Protein AF-A0A5N5ENR1-F1 (afdb_monomer)

Secondary structure (DSSP, 8-state):
-----PPPPPPPPTTPPPPP-EE--TT--EEEE--TT----EEEE-TT-SS-HHHHHHHHHHHHHHHSTTSS--SHHHHHHHHHHHHHHHT-------------------

Sequence (110 aa):
MTRAAGRPAALPTPGYQAPQRLFLDDGQCLVRFFPERGGPPVDYYFAAFPIARELVVWLATAFAGATGPAGRRRTTSSALSAYGLLRRFAHRPRGTSVQQLSVRTIMVRV

Solvent-accessible surface area (backbone atoms only — not comparable to full-atom values): 7160 Å² total; per-residue (Å²): 136,84,78,78,79,75,79,78,80,82,74,79,62,91,86,70,71,82,78,85,34,75,47,73,55,97,86,46,30,36,29,49,42,69,38,75,90,58,74,77,70,46,79,46,72,42,57,80,47,79,57,60,66,70,57,39,53,51,52,44,51,53,48,40,51,36,44,35,95,91,29,85,32,50,45,64,70,52,42,51,52,50,52,57,50,52,51,53,54,38,72,52,76,72,94,68,86,78,75,82,79,74,92,72,84,84,82,83,80,129

Radius of gyration: 19.67 Å; Cα contacts (8 Å, |Δi|>4): 97; chains: 1; bounding box: 56×49×52 Å

Mean predicted aligned error: 11.65 Å

Structure (mmCIF, N/CA/C/O backbone):
data_AF-A0A5N5ENR1-F1
#
_entry.id   AF-A0A5N5ENR1-F1
#
loop_
_atom_site.group_PDB
_atom_site.id
_atom_site.type_symbol
_atom_site.label_atom_id
_atom_site.label_alt_id
_atom_site.label_comp_id
_atom_site.label_asym_id
_atom_site.label_entity_id
_atom_site.label_seq_id
_atom_site.pdbx_PDB_ins_code
_atom_site.Cartn_x
_atom_site.Cartn_y
_atom_site.Cartn_z
_atom_site.occupancy
_atom_site.B_iso_or_equiv
_atom_site.auth_seq_id
_atom_site.auth_comp_id
_atom_site.auth_asym_id
_atom_site.auth_atom_id
_atom_site.pdbx_PDB_model_num
ATOM 1 N N . MET A 1 1 ? 41.312 4.132 -19.172 1.00 46.50 1 MET A N 1
ATOM 2 C CA . MET A 1 1 ? 40.042 3.613 -18.616 1.00 46.50 1 MET A CA 1
ATOM 3 C C . MET A 1 1 ? 38.880 4.266 -19.356 1.00 46.50 1 MET A C 1
ATOM 5 O O . MET A 1 1 ? 38.536 5.401 -19.057 1.00 46.50 1 MET A O 1
ATOM 9 N N . THR A 1 2 ? 38.326 3.612 -20.376 1.00 49.25 2 THR A N 1
ATOM 10 C CA . THR A 1 2 ? 37.171 4.115 -21.138 1.00 49.25 2 THR A CA 1
ATOM 11 C C . THR A 1 2 ? 35.883 3.754 -20.401 1.00 49.25 2 THR A C 1
ATOM 13 O O . THR A 1 2 ? 35.563 2.585 -20.201 1.00 49.25 2 THR A O 1
ATOM 16 N N . ARG A 1 3 ? 35.162 4.776 -19.934 1.00 52.62 3 ARG A N 1
ATOM 17 C CA . ARG A 1 3 ? 33.876 4.643 -19.241 1.00 52.62 3 ARG A CA 1
ATOM 18 C C . ARG A 1 3 ? 32.856 4.121 -20.259 1.00 52.62 3 ARG A C 1
ATOM 20 O O . ARG A 1 3 ? 32.605 4.800 -21.250 1.00 52.62 3 ARG A O 1
ATOM 27 N N . ALA A 1 4 ? 32.314 2.919 -20.055 1.00 59.88 4 ALA A N 1
ATOM 28 C CA . ALA A 1 4 ? 31.281 2.372 -20.931 1.00 59.88 4 ALA A CA 1
ATOM 29 C C . ALA A 1 4 ? 30.107 3.362 -21.008 1.00 59.88 4 ALA A C 1
ATOM 31 O O . ALA A 1 4 ? 29.505 3.697 -19.984 1.00 59.88 4 ALA A O 1
ATOM 32 N N . ALA A 1 5 ? 29.822 3.870 -22.208 1.00 64.88 5 ALA A N 1
ATOM 33 C CA . ALA A 1 5 ? 28.676 4.731 -22.451 1.00 64.88 5 ALA A CA 1
ATOM 34 C C . ALA A 1 5 ? 27.408 3.911 -22.180 1.00 64.88 5 ALA A C 1
ATOM 36 O O . ALA A 1 5 ? 27.133 2.929 -22.869 1.00 64.88 5 ALA A O 1
ATOM 37 N N . GLY A 1 6 ? 26.679 4.260 -21.119 1.00 62.38 6 GLY A N 1
ATOM 38 C CA . GLY A 1 6 ? 25.443 3.574 -20.756 1.00 62.38 6 GLY A CA 1
ATOM 39 C C . GLY A 1 6 ? 24.441 3.651 -21.905 1.00 62.38 6 GLY A C 1
ATOM 40 O O . GLY A 1 6 ? 24.191 4.733 -22.436 1.00 62.38 6 GLY A O 1
ATOM 41 N N . ARG A 1 7 ? 23.872 2.505 -22.296 1.00 71.44 7 ARG A N 1
ATOM 42 C CA . ARG A 1 7 ? 22.798 2.448 -23.293 1.00 71.44 7 ARG A CA 1
ATOM 43 C C . ARG A 1 7 ? 21.628 3.313 -22.799 1.00 71.44 7 ARG A C 1
ATOM 45 O O . ARG A 1 7 ? 21.154 3.064 -21.688 1.00 71.44 7 ARG A O 1
ATOM 52 N N . PRO A 1 8 ? 21.150 4.295 -23.584 1.00 65.38 8 PRO A N 1
ATOM 53 C CA . PRO A 1 8 ? 19.989 5.082 -23.196 1.00 65.38 8 PRO A CA 1
ATOM 54 C C . PRO A 1 8 ? 18.787 4.156 -22.989 1.00 65.38 8 PRO A C 1
ATOM 56 O O . PRO A 1 8 ? 18.552 3.231 -23.772 1.00 65.38 8 PRO A O 1
ATOM 59 N N . ALA A 1 9 ? 18.056 4.385 -21.898 1.00 69.50 9 ALA A N 1
ATOM 60 C CA . ALA A 1 9 ? 16.827 3.659 -21.618 1.00 69.50 9 ALA A CA 1
ATOM 61 C C . ALA A 1 9 ? 15.833 3.892 -22.764 1.00 69.50 9 ALA A C 1
ATOM 63 O O . ALA A 1 9 ? 15.661 5.023 -23.219 1.00 69.50 9 ALA A O 1
ATOM 64 N N . ALA A 1 10 ? 15.196 2.820 -23.241 1.00 78.19 10 ALA A N 1
ATOM 65 C CA . ALA A 1 10 ? 14.136 2.942 -24.231 1.00 78.19 10 ALA A CA 1
ATOM 66 C C . ALA A 1 10 ? 12.989 3.768 -23.633 1.00 78.19 10 ALA A C 1
ATOM 68 O O . ALA A 1 10 ? 12.558 3.511 -22.506 1.00 78.19 10 ALA A O 1
ATOM 69 N N . LEU A 1 11 ? 12.522 4.771 -24.377 1.00 77.25 11 LEU A N 1
ATOM 70 C CA . LEU A 1 11 ? 11.355 5.546 -23.976 1.00 77.25 11 LEU A CA 1
ATOM 71 C C . LEU A 1 11 ? 10.100 4.659 -24.050 1.00 77.25 11 LEU A C 1
ATOM 73 O O . LEU A 1 11 ? 10.055 3.738 -24.872 1.00 77.25 11 LEU A O 1
ATOM 77 N N . PRO A 1 12 ? 9.082 4.916 -23.209 1.00 73.50 12 PRO A N 1
ATOM 78 C CA . PRO A 1 12 ? 7.808 4.222 -23.319 1.00 73.50 12 PRO A CA 1
ATOM 79 C C . PRO A 1 12 ? 7.198 4.452 -24.705 1.00 73.50 12 PRO A C 1
ATOM 81 O O . PRO A 1 12 ? 7.308 5.546 -25.262 1.00 73.50 12 PRO A O 1
ATOM 84 N N . THR A 1 13 ? 6.521 3.438 -25.240 1.00 80.62 13 THR A N 1
ATOM 85 C CA . THR A 1 13 ? 5.745 3.562 -26.479 1.00 80.62 13 THR A CA 1
ATOM 86 C C . THR A 1 13 ? 4.758 4.734 -26.371 1.00 80.62 13 THR A C 1
ATOM 88 O O . THR A 1 13 ? 4.144 4.908 -25.310 1.00 80.62 13 THR A O 1
ATOM 91 N N . PRO A 1 14 ? 4.566 5.538 -27.436 1.00 81.44 14 PRO A N 1
ATOM 92 C CA . PRO A 1 14 ? 3.524 6.560 -27.465 1.00 81.44 14 PRO A CA 1
ATOM 93 C C . PRO A 1 14 ? 2.166 5.980 -27.049 1.00 81.44 14 PRO A C 1
ATOM 95 O O . PRO A 1 14 ? 1.786 4.902 -27.498 1.00 81.44 14 PRO A O 1
ATOM 98 N N . GLY A 1 15 ? 1.455 6.675 -26.157 1.00 82.12 15 GLY A N 1
ATOM 99 C CA . GLY A 1 15 ? 0.197 6.192 -25.572 1.00 82.12 15 GLY A CA 1
ATOM 100 C C . GLY A 1 15 ? 0.351 5.369 -24.288 1.00 82.12 15 GLY A C 1
ATOM 101 O O . GLY A 1 15 ? -0.653 4.957 -23.712 1.00 82.12 15 GLY A O 1
ATOM 102 N N . TYR A 1 16 ? 1.575 5.158 -23.791 1.00 78.12 16 TYR A N 1
ATOM 103 C CA . TYR A 1 16 ? 1.782 4.543 -22.480 1.00 78.12 16 TYR A CA 1
ATOM 104 C C . TYR A 1 16 ? 1.143 5.383 -21.364 1.00 78.12 16 TYR A C 1
ATOM 106 O O . TYR A 1 16 ? 1.534 6.526 -21.121 1.00 78.12 16 TYR A O 1
ATOM 114 N N . GLN A 1 17 ? 0.198 4.781 -20.643 1.00 77.31 17 GLN A N 1
ATOM 115 C CA . GLN A 1 17 ? -0.365 5.336 -19.418 1.00 77.31 17 GLN A CA 1
ATOM 116 C C . GLN A 1 17 ? 0.247 4.634 -18.210 1.00 77.31 17 GLN A C 1
ATOM 118 O O . GLN A 1 17 ? 0.260 3.405 -18.119 1.00 77.31 17 GLN A O 1
ATOM 123 N N . ALA A 1 18 ? 0.762 5.420 -17.264 1.00 78.50 18 ALA A N 1
ATOM 124 C CA . ALA A 1 18 ? 1.277 4.870 -16.021 1.00 78.50 18 ALA A CA 1
ATOM 125 C C . ALA A 1 18 ? 0.137 4.164 -15.262 1.00 78.50 18 ALA A C 1
ATOM 127 O O . ALA A 1 18 ? -0.905 4.782 -15.045 1.00 78.50 18 ALA A O 1
ATOM 128 N N . PRO A 1 19 ? 0.329 2.912 -14.804 1.00 84.06 19 PRO A N 1
ATOM 129 C CA . PRO A 1 19 ? -0.711 2.207 -14.072 1.00 84.06 19 PRO A CA 1
ATOM 130 C C . PRO A 1 19 ? -1.117 2.971 -12.813 1.00 84.06 19 PRO A C 1
ATOM 132 O O . PRO A 1 19 ? -0.254 3.441 -12.058 1.00 84.06 19 PRO A O 1
ATOM 135 N N . GLN A 1 20 ? -2.421 3.054 -12.563 1.00 86.88 20 GLN A N 1
ATOM 136 C CA . GLN A 1 20 ? -2.937 3.548 -11.295 1.00 86.88 20 GLN A CA 1
ATOM 137 C C . GLN A 1 20 ? -2.493 2.611 -10.164 1.00 86.88 20 GLN A C 1
ATOM 139 O O . GLN A 1 20 ? -2.615 1.388 -10.258 1.00 86.88 20 GLN A O 1
ATOM 144 N N . ARG A 1 21 ? -1.930 3.197 -9.104 1.00 91.06 21 ARG A N 1
ATOM 145 C CA . ARG A 1 21 ? -1.351 2.462 -7.966 1.00 91.06 21 ARG A CA 1
ATOM 146 C C . ARG A 1 21 ? -2.066 2.722 -6.653 1.00 91.06 21 ARG A C 1
ATOM 148 O O . ARG A 1 21 ? -1.962 1.893 -5.765 1.00 91.06 21 ARG A O 1
ATOM 155 N N . LEU A 1 22 ? -2.752 3.850 -6.513 1.00 93.25 22 LEU A N 1
ATOM 156 C CA . LEU A 1 22 ? -3.416 4.262 -5.282 1.00 93.25 22 LEU A CA 1
ATOM 157 C C . LEU A 1 22 ? -4.910 4.432 -5.563 1.00 93.25 22 LEU A C 1
ATOM 159 O O . LEU A 1 22 ? -5.279 5.122 -6.516 1.00 93.25 22 LEU A O 1
ATOM 163 N N . PHE A 1 23 ? -5.740 3.798 -4.738 1.00 93.56 23 PHE A N 1
ATOM 164 C CA . PHE A 1 23 ? -7.198 3.886 -4.804 1.00 93.56 23 PHE A CA 1
ATOM 165 C C . PHE A 1 23 ? -7.713 4.263 -3.413 1.00 93.56 23 PHE A C 1
ATOM 167 O O . PHE A 1 23 ? -7.368 3.597 -2.429 1.00 93.56 23 PHE A O 1
ATOM 174 N N . LEU A 1 24 ? -8.480 5.353 -3.328 1.00 91.81 24 LEU A N 1
ATOM 175 C CA . LEU A 1 24 ? -8.897 5.997 -2.072 1.00 91.81 24 LEU A CA 1
ATOM 176 C C . LEU A 1 24 ? -10.420 6.180 -1.946 1.00 91.81 24 LEU A C 1
ATOM 178 O O . LEU A 1 24 ? -10.856 6.864 -1.021 1.00 91.81 24 LEU A O 1
ATOM 182 N N . ASP A 1 25 ? -11.207 5.588 -2.845 1.00 87.50 25 ASP A N 1
ATOM 183 C CA . ASP A 1 25 ? -12.661 5.792 -2.938 1.00 87.50 25 ASP A CA 1
ATOM 184 C C 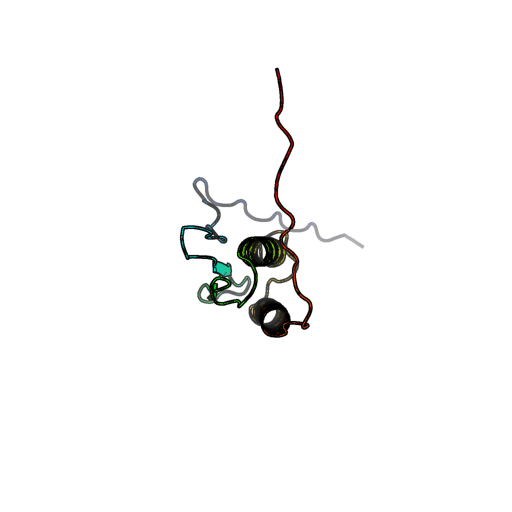. ASP A 1 25 ? -13.433 5.294 -1.699 1.00 87.50 25 ASP A C 1
ATOM 186 O O . ASP A 1 25 ? -12.872 4.612 -0.839 1.00 87.50 25 ASP A O 1
ATOM 190 N N . ASP A 1 26 ? -14.718 5.653 -1.579 1.00 68.62 26 ASP A N 1
ATOM 191 C CA . ASP A 1 26 ? -15.559 5.427 -0.391 1.00 68.62 26 ASP A CA 1
ATOM 192 C C . ASP A 1 26 ? -15.500 3.983 0.142 1.00 68.62 26 ASP A C 1
ATOM 194 O O . ASP A 1 26 ? -16.031 3.036 -0.436 1.00 68.62 26 ASP A O 1
ATOM 198 N N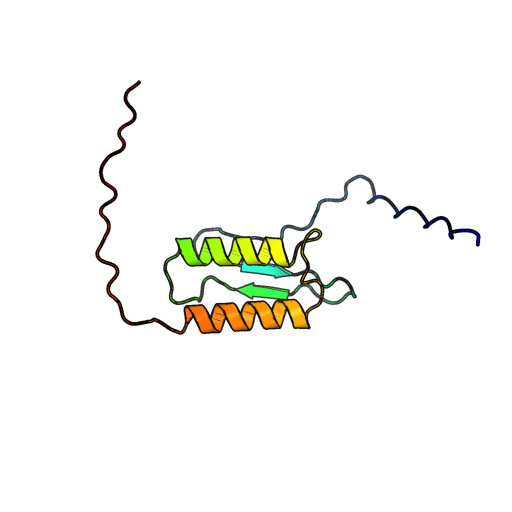 . GLY A 1 27 ? -14.819 3.809 1.280 1.00 73.50 27 GLY A N 1
ATOM 199 C CA . GLY A 1 27 ? -14.603 2.511 1.934 1.00 73.50 27 GLY A CA 1
ATOM 200 C C . GLY A 1 27 ? -13.402 1.713 1.413 1.00 73.50 27 GLY A C 1
ATOM 201 O O . GLY A 1 27 ? -12.944 0.781 2.074 1.00 73.50 27 GLY A O 1
ATOM 202 N N . GLN A 1 28 ? -12.809 2.114 0.291 1.00 84.88 28 GLN A N 1
ATOM 203 C CA . GLN A 1 28 ? -11.596 1.525 -0.261 1.00 84.88 28 GLN A CA 1
ATOM 204 C C . GLN A 1 28 ? -10.361 2.349 0.113 1.00 84.88 28 GLN A C 1
ATOM 206 O O . GLN A 1 28 ? -10.352 3.576 0.166 1.00 84.88 28 GLN A O 1
ATOM 211 N N . CYS A 1 29 ? -9.288 1.653 0.460 1.00 93.31 29 CYS A N 1
ATOM 212 C CA . CYS A 1 29 ? -7.962 2.239 0.584 1.00 93.31 29 CYS A CA 1
ATOM 213 C C . CYS A 1 29 ? -6.971 1.122 0.300 1.00 93.31 29 CYS A C 1
ATOM 215 O O . CYS A 1 29 ? -6.753 0.252 1.150 1.00 93.31 29 CYS A O 1
ATOM 217 N N . LEU A 1 30 ? -6.453 1.089 -0.925 1.00 95.25 30 LEU A N 1
ATOM 218 C CA . LEU A 1 30 ? -5.528 0.052 -1.361 1.00 95.25 30 LEU A CA 1
ATOM 219 C C . LEU A 1 30 ? -4.410 0.631 -2.218 1.00 95.25 30 LEU A C 1
ATOM 221 O O . LEU A 1 30 ? -4.585 1.622 -2.934 1.00 95.25 30 LEU A O 1
ATOM 225 N N . VAL A 1 31 ? -3.259 -0.031 -2.147 1.00 95.12 31 VAL A N 1
ATOM 226 C CA . VAL A 1 31 ? -2.127 0.238 -3.028 1.00 95.12 31 VAL A CA 1
ATOM 227 C C . VAL A 1 31 ? -1.842 -0.990 -3.877 1.00 95.12 31 VAL A C 1
ATOM 229 O O . VAL A 1 31 ? -1.518 -2.049 -3.341 1.00 95.12 31 VAL A O 1
ATOM 232 N N . ARG A 1 32 ? -1.919 -0.830 -5.198 1.00 94.81 32 ARG A N 1
ATOM 233 C CA . ARG A 1 32 ? -1.527 -1.840 -6.179 1.00 94.81 32 ARG A CA 1
ATOM 234 C C . ARG A 1 32 ? -0.042 -1.721 -6.490 1.00 94.81 32 ARG A C 1
ATOM 236 O O . ARG A 1 32 ? 0.424 -0.735 -7.064 1.00 94.81 32 ARG A O 1
ATOM 243 N N . PHE A 1 33 ? 0.701 -2.748 -6.111 1.00 92.88 33 PHE A N 1
ATOM 244 C CA . PHE A 1 33 ? 2.132 -2.871 -6.334 1.00 92.88 33 PHE A CA 1
ATOM 245 C C . PHE A 1 33 ? 2.425 -3.646 -7.618 1.00 92.88 33 PHE A C 1
ATOM 247 O O . PHE A 1 33 ? 1.832 -4.692 -7.863 1.00 92.88 33 PHE A O 1
ATOM 254 N N . PHE A 1 34 ? 3.391 -3.164 -8.400 1.00 89.94 34 PHE A N 1
ATOM 255 C CA . PHE A 1 34 ? 3.858 -3.803 -9.630 1.00 89.94 34 PHE A CA 1
ATOM 256 C C . PHE A 1 34 ? 5.329 -4.213 -9.442 1.00 89.94 34 PHE A C 1
ATOM 258 O O . PHE A 1 34 ? 6.183 -3.325 -9.379 1.00 89.94 34 PHE A O 1
ATOM 265 N N . PRO A 1 35 ? 5.648 -5.515 -9.308 1.00 85.62 35 PRO A N 1
ATOM 266 C CA . PRO A 1 35 ? 7.021 -5.967 -9.083 1.00 85.62 35 PRO A CA 1
ATOM 267 C C . PRO A 1 35 ? 7.938 -5.661 -10.278 1.00 85.62 35 PRO A C 1
ATOM 269 O O . PRO A 1 35 ? 7.598 -5.970 -11.417 1.00 85.62 35 PRO A O 1
ATOM 272 N N . GLU A 1 36 ? 9.143 -5.130 -10.032 1.00 81.44 36 GLU A N 1
ATOM 273 C CA . GLU A 1 36 ? 10.087 -4.803 -11.120 1.00 81.44 36 GLU A CA 1
ATOM 274 C C . GLU A 1 36 ? 10.611 -6.034 -11.871 1.00 81.44 36 GLU A C 1
ATOM 276 O O . GLU A 1 36 ? 10.871 -5.970 -13.068 1.00 81.44 36 GLU A O 1
ATOM 281 N N . ARG A 1 37 ? 10.781 -7.166 -11.178 1.00 81.25 37 ARG A N 1
ATOM 282 C CA . ARG A 1 37 ? 11.336 -8.404 -11.758 1.00 81.25 37 ARG A CA 1
ATOM 283 C C . ARG A 1 37 ? 10.275 -9.289 -1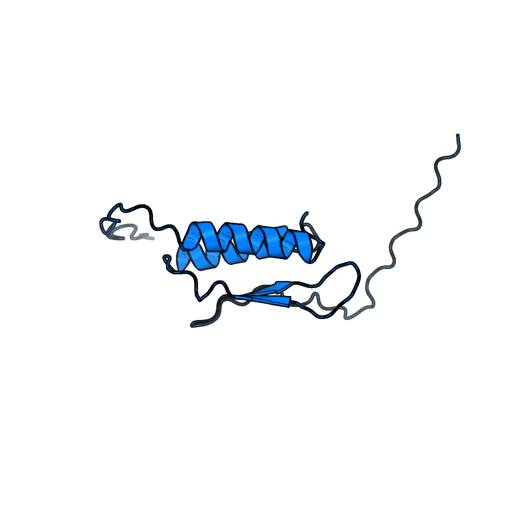2.424 1.00 81.25 37 ARG A C 1
ATOM 285 O O . ARG A 1 37 ? 10.517 -10.474 -12.632 1.00 81.25 37 ARG A O 1
ATOM 292 N N . GLY A 1 38 ? 9.115 -8.718 -12.745 1.00 74.00 38 GLY A N 1
ATOM 293 C CA . GLY A 1 38 ? 7.964 -9.452 -13.257 1.00 74.00 38 GLY A CA 1
ATOM 294 C C . GLY A 1 38 ? 7.165 -10.158 -12.159 1.00 74.00 38 GLY A C 1
ATOM 295 O O . GLY A 1 38 ? 7.546 -10.183 -10.987 1.00 74.00 38 GLY A O 1
ATOM 296 N N . GLY A 1 39 ? 6.022 -10.709 -12.559 1.00 83.25 39 GLY A N 1
ATOM 297 C CA . GLY A 1 39 ? 5.024 -11.295 -11.666 1.00 83.25 39 GLY A CA 1
ATOM 298 C C . GLY A 1 39 ? 3.716 -10.497 -11.648 1.00 83.25 39 GLY A C 1
ATOM 299 O O . GLY A 1 39 ? 3.667 -9.370 -12.151 1.00 83.25 39 GLY A O 1
ATOM 300 N N . PRO A 1 40 ? 2.640 -11.085 -11.104 1.00 88.62 40 PRO A N 1
ATOM 301 C CA . PRO A 1 40 ? 1.350 -10.418 -11.037 1.00 88.62 40 PRO A CA 1
ATOM 302 C C . PRO A 1 40 ? 1.402 -9.205 -10.089 1.00 88.62 40 PRO A C 1
ATOM 304 O O . PRO A 1 40 ? 2.164 -9.217 -9.114 1.00 88.62 40 PRO A O 1
ATOM 307 N N . PRO A 1 41 ? 0.586 -8.164 -10.340 1.00 91.50 41 PRO A N 1
ATOM 308 C CA . PRO A 1 41 ? 0.385 -7.086 -9.382 1.00 91.50 41 PRO A CA 1
ATOM 309 C C . PRO A 1 41 ? -0.124 -7.615 -8.035 1.00 91.50 41 PRO A C 1
ATOM 311 O O . PRO A 1 41 ? -0.845 -8.611 -7.982 1.00 91.50 41 PRO A O 1
ATOM 314 N N . VAL A 1 42 ? 0.238 -6.934 -6.948 1.00 93.31 42 VAL A N 1
ATOM 315 C CA . VAL A 1 42 ? -0.168 -7.292 -5.581 1.00 93.31 42 VAL A CA 1
ATOM 316 C C . VAL A 1 42 ? -0.913 -6.126 -4.950 1.00 93.31 42 VAL A C 1
ATOM 318 O O . VAL A 1 42 ? -0.371 -5.024 -4.870 1.00 93.31 42 VAL A O 1
ATOM 321 N N . ASP A 1 43 ? -2.122 -6.381 -4.459 1.00 95.25 43 ASP A N 1
ATOM 322 C CA . ASP A 1 43 ? -2.947 -5.367 -3.807 1.00 95.25 43 ASP A CA 1
ATOM 323 C C . ASP A 1 43 ? -2.747 -5.406 -2.284 1.00 95.25 43 ASP A C 1
ATOM 325 O O . ASP A 1 43 ? -2.934 -6.430 -1.624 1.00 95.25 43 ASP A O 1
ATOM 329 N N . TYR A 1 44 ? -2.357 -4.266 -1.715 1.00 95.44 44 TYR A N 1
ATOM 330 C CA . TYR A 1 44 ? -2.185 -4.070 -0.278 1.00 95.44 44 TYR A CA 1
ATOM 331 C C . TYR A 1 44 ? -3.354 -3.254 0.278 1.00 95.44 44 TYR A C 1
ATOM 333 O O . TYR A 1 44 ? -3.472 -2.066 -0.019 1.00 95.44 44 TYR A O 1
ATOM 341 N N . TYR A 1 45 ? -4.205 -3.884 1.090 1.00 94.62 45 TYR A N 1
ATOM 342 C CA . TYR A 1 45 ? -5.438 -3.290 1.621 1.00 94.62 45 TYR A CA 1
ATOM 343 C C . TYR A 1 45 ? -5.230 -2.579 2.966 1.00 94.62 45 TYR A C 1
ATOM 345 O O . TYR A 1 45 ? -5.146 -3.209 4.016 1.00 94.62 45 TYR A O 1
ATOM 353 N N . PHE A 1 46 ? -5.224 -1.249 2.947 1.00 94.50 46 PHE A N 1
ATOM 354 C CA . PHE A 1 46 ? -5.088 -0.403 4.136 1.00 94.50 46 PHE A CA 1
ATOM 355 C C . PHE A 1 46 ? -6.424 -0.154 4.849 1.00 94.50 46 PHE A C 1
ATOM 357 O O . PHE A 1 46 ? -6.426 0.103 6.049 1.00 94.50 46 PHE A O 1
ATOM 364 N N . ALA A 1 47 ? -7.559 -0.276 4.150 1.00 92.44 47 ALA A N 1
ATOM 365 C CA . ALA A 1 47 ? -8.894 -0.007 4.703 1.00 92.44 47 ALA A CA 1
ATOM 366 C C . ALA A 1 47 ? -9.242 -0.821 5.966 1.00 92.44 47 ALA A C 1
ATOM 368 O O . ALA A 1 47 ? -10.053 -0.380 6.771 1.00 92.44 47 ALA A O 1
ATOM 369 N N . ALA A 1 48 ? -8.610 -1.983 6.160 1.00 89.94 48 ALA A N 1
ATOM 370 C CA . ALA A 1 48 ? -8.819 -2.844 7.323 1.00 89.94 48 ALA A CA 1
ATOM 371 C C . ALA A 1 48 ? -7.997 -2.436 8.564 1.00 89.94 48 ALA A C 1
ATOM 373 O O . ALA A 1 48 ? -8.023 -3.132 9.578 1.00 89.94 48 ALA A O 1
ATOM 374 N N . PHE A 1 49 ? -7.199 -1.366 8.496 1.00 91.88 49 PHE A N 1
ATOM 375 C CA . PHE A 1 49 ? -6.387 -0.930 9.632 1.00 91.88 49 PHE A CA 1
ATOM 376 C C . PHE A 1 49 ? -7.271 -0.260 10.698 1.00 91.88 49 PHE A C 1
ATOM 378 O O . PHE A 1 49 ? -8.012 0.663 10.362 1.00 91.88 49 PHE A O 1
ATOM 385 N N . PRO A 1 50 ? -7.170 -0.653 11.984 1.00 91.81 50 PRO A N 1
ATOM 386 C CA . PRO A 1 50 ? -8.022 -0.130 13.053 1.00 91.81 50 PRO A CA 1
ATOM 387 C C . PRO A 1 50 ? -7.516 1.228 13.580 1.00 91.81 50 PRO A C 1
ATOM 389 O O . PRO A 1 50 ? -7.246 1.394 14.766 1.00 91.81 50 PRO A O 1
ATOM 392 N N . ILE A 1 51 ? -7.338 2.199 12.684 1.00 90.00 51 ILE A N 1
ATOM 393 C CA . ILE A 1 51 ? -6.881 3.566 12.976 1.00 90.00 51 ILE A CA 1
ATOM 394 C C . ILE A 1 51 ? -7.756 4.582 12.230 1.00 90.00 51 ILE A C 1
ATOM 396 O O . ILE A 1 51 ? -8.504 4.221 11.324 1.00 90.00 51 ILE A O 1
ATOM 400 N N . ALA A 1 52 ? -7.658 5.864 12.592 1.00 91.50 52 ALA A N 1
ATOM 401 C CA . ALA A 1 52 ? -8.419 6.930 11.939 1.00 91.50 52 ALA A CA 1
ATOM 402 C C . ALA A 1 52 ? -8.194 6.957 10.413 1.00 91.50 52 ALA A C 1
ATOM 404 O O . ALA A 1 52 ? -7.061 6.797 9.952 1.00 91.50 52 ALA A O 1
ATOM 405 N N . ARG A 1 53 ? -9.259 7.214 9.636 1.00 90.38 53 ARG A N 1
ATOM 406 C CA . ARG A 1 53 ? -9.237 7.210 8.158 1.00 90.38 53 ARG A CA 1
ATOM 407 C C . ARG A 1 53 ? -8.127 8.086 7.576 1.00 90.38 53 ARG A C 1
ATOM 409 O O . ARG A 1 53 ? -7.429 7.635 6.677 1.00 90.38 53 ARG A O 1
ATOM 416 N N . GLU A 1 54 ? -7.905 9.275 8.129 1.00 91.56 54 GLU A N 1
ATOM 417 C CA . GLU A 1 54 ? -6.826 10.176 7.694 1.00 91.56 54 GLU A CA 1
ATOM 418 C C . GLU A 1 54 ? -5.439 9.520 7.785 1.00 91.56 54 GLU A C 1
ATOM 420 O O . GLU A 1 54 ? -4.624 9.627 6.869 1.00 91.56 54 GLU A O 1
ATOM 425 N N . LEU A 1 55 ? -5.179 8.757 8.855 1.00 92.56 55 LEU A N 1
ATOM 426 C CA . LEU A 1 55 ? -3.926 8.013 9.007 1.00 92.56 55 LEU A CA 1
ATOM 427 C C . LEU A 1 55 ? -3.839 6.847 8.023 1.00 92.56 55 LEU A C 1
ATOM 429 O O . LEU A 1 55 ? -2.762 6.581 7.494 1.00 92.56 55 LEU A O 1
ATOM 433 N N . VAL A 1 56 ? -4.956 6.166 7.753 1.00 94.31 56 VAL A N 1
ATOM 434 C CA . VAL A 1 56 ? -5.025 5.116 6.726 1.00 94.31 56 VAL A CA 1
ATOM 435 C C . VAL A 1 56 ? -4.634 5.686 5.357 1.00 94.31 56 VAL A C 1
ATOM 437 O O . VAL A 1 56 ? -3.755 5.135 4.693 1.00 94.31 56 VAL A O 1
ATOM 440 N N . VAL A 1 57 ? -5.226 6.819 4.968 1.00 94.62 57 VAL A N 1
ATOM 441 C CA . VAL A 1 57 ? -4.948 7.508 3.697 1.00 94.62 57 VAL A CA 1
ATOM 442 C C . VAL A 1 57 ? -3.495 7.975 3.628 1.00 94.62 57 VAL A C 1
ATOM 444 O O . VAL A 1 57 ? -2.820 7.750 2.618 1.00 94.62 57 VAL A O 1
ATOM 447 N N . TRP A 1 58 ? -2.978 8.571 4.704 1.00 94.56 58 TRP A N 1
ATOM 448 C CA . TRP A 1 58 ? -1.586 9.010 4.771 1.00 94.56 58 TRP A CA 1
ATOM 449 C C . TRP A 1 58 ? -0.607 7.837 4.620 1.00 94.56 58 TRP A C 1
ATOM 451 O O . TRP A 1 58 ? 0.322 7.904 3.812 1.00 94.56 58 TRP A O 1
ATOM 461 N N . LEU A 1 59 ? -0.841 6.724 5.327 1.00 95.12 59 LEU A N 1
ATOM 462 C CA . LEU A 1 59 ? -0.013 5.518 5.234 1.00 95.12 59 LEU A CA 1
ATOM 463 C C . LEU A 1 59 ? -0.045 4.893 3.838 1.00 95.12 59 LEU A C 1
ATOM 465 O O . LEU A 1 59 ? 1.009 4.517 3.320 1.00 95.12 59 LEU A O 1
ATOM 469 N N . ALA A 1 60 ? -1.224 4.799 3.222 1.0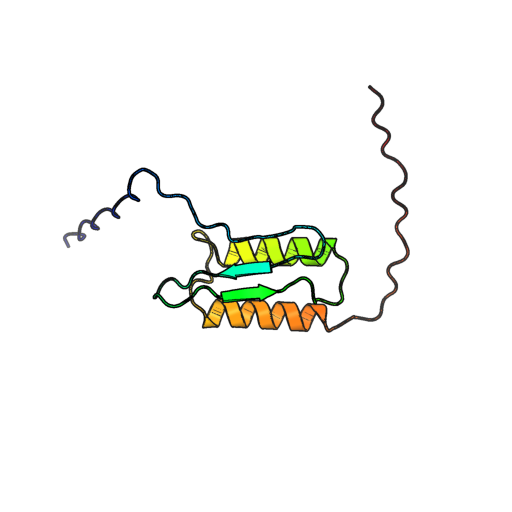0 95.81 60 ALA A N 1
ATOM 470 C CA . ALA A 1 60 ? -1.369 4.285 1.864 1.00 95.81 60 ALA A CA 1
ATOM 471 C C . ALA A 1 60 ? -0.633 5.175 0.851 1.00 95.81 60 ALA A C 1
ATOM 473 O O . ALA A 1 60 ? 0.106 4.671 0.005 1.00 95.81 60 ALA A O 1
ATOM 474 N N . THR A 1 61 ? -0.745 6.497 0.988 1.00 94.62 61 THR A N 1
ATOM 475 C CA . THR A 1 61 ? -0.045 7.469 0.135 1.00 94.62 61 THR A CA 1
ATOM 476 C C . THR A 1 61 ? 1.474 7.350 0.282 1.00 94.62 61 THR A C 1
ATOM 478 O O . THR A 1 61 ? 2.194 7.248 -0.715 1.00 94.62 61 THR A O 1
ATOM 481 N N . ALA A 1 62 ? 1.980 7.275 1.516 1.00 94.12 62 ALA A N 1
ATOM 482 C CA . ALA A 1 62 ? 3.405 7.091 1.784 1.00 94.12 62 ALA A CA 1
ATOM 483 C C . ALA A 1 62 ? 3.927 5.752 1.232 1.00 94.12 62 ALA A C 1
ATOM 485 O O . ALA A 1 62 ? 5.015 5.687 0.652 1.00 94.12 62 ALA A O 1
ATOM 486 N N . PHE A 1 63 ? 3.146 4.678 1.365 1.00 95.12 63 PHE A N 1
ATOM 487 C CA . PHE A 1 63 ? 3.489 3.367 0.821 1.00 95.12 63 PHE A CA 1
ATOM 488 C C . PHE A 1 63 ? 3.486 3.359 -0.716 1.00 95.12 63 PHE A C 1
ATOM 490 O O . PHE A 1 63 ? 4.410 2.807 -1.322 1.00 95.12 63 PHE A O 1
ATOM 497 N N . ALA A 1 64 ? 2.516 4.019 -1.357 1.00 93.69 64 ALA A N 1
ATOM 498 C CA . ALA A 1 64 ? 2.480 4.203 -2.807 1.00 93.69 64 ALA A CA 1
ATOM 499 C C . ALA A 1 64 ? 3.709 4.978 -3.310 1.00 93.69 64 ALA A C 1
ATOM 501 O O . ALA A 1 64 ? 4.336 4.571 -4.286 1.00 93.69 64 ALA A O 1
ATOM 502 N N . GLY A 1 65 ? 4.129 6.031 -2.600 1.00 91.19 65 GLY A N 1
ATOM 503 C CA . GLY A 1 65 ? 5.372 6.747 -2.900 1.00 91.19 65 GLY A CA 1
ATOM 504 C C . GLY A 1 65 ? 6.621 5.870 -2.744 1.00 91.19 65 GLY A C 1
ATOM 505 O O . GLY A 1 65 ? 7.503 5.870 -3.601 1.00 91.19 65 GLY A O 1
ATOM 506 N N . ALA A 1 66 ? 6.686 5.060 -1.683 1.00 90.75 66 ALA A N 1
ATOM 507 C CA . ALA A 1 66 ? 7.830 4.190 -1.410 1.00 90.75 66 ALA A CA 1
ATOM 508 C C . ALA A 1 66 ? 7.985 3.026 -2.407 1.00 90.75 66 ALA A C 1
ATOM 510 O O . ALA A 1 66 ? 9.107 2.542 -2.596 1.00 90.75 66 ALA A O 1
ATOM 511 N N . THR A 1 67 ? 6.879 2.577 -3.006 1.00 91.44 67 THR A N 1
ATOM 512 C CA . THR A 1 67 ? 6.810 1.439 -3.940 1.00 91.44 67 THR A CA 1
ATOM 513 C C . THR A 1 67 ? 6.637 1.847 -5.406 1.00 91.44 67 THR A C 1
ATOM 515 O O . THR A 1 67 ? 6.705 1.001 -6.296 1.00 91.44 67 THR A O 1
ATOM 518 N N . GLY A 1 68 ? 6.426 3.137 -5.675 1.00 85.81 68 GLY A N 1
ATOM 519 C CA . GLY A 1 68 ? 6.339 3.684 -7.023 1.00 85.81 68 GLY A CA 1
ATOM 520 C C . GLY A 1 68 ? 7.692 3.734 -7.752 1.00 85.81 68 GLY A C 1
ATOM 521 O O . GLY A 1 68 ? 8.727 3.400 -7.176 1.00 85.81 68 GLY A O 1
ATOM 522 N N . PRO A 1 69 ? 7.716 4.209 -9.012 1.00 78.88 69 PRO A N 1
ATOM 523 C CA . PRO A 1 69 ? 8.926 4.232 -9.849 1.00 78.88 69 PRO A CA 1
ATOM 524 C C . PRO A 1 69 ? 10.112 5.006 -9.242 1.00 78.88 69 PRO A C 1
ATOM 526 O O . PRO A 1 69 ? 11.267 4.604 -9.377 1.00 78.88 69 PRO A O 1
ATOM 529 N N . ALA A 1 70 ? 9.831 6.102 -8.528 1.00 81.44 70 ALA A N 1
ATOM 530 C CA . ALA A 1 70 ? 10.833 6.891 -7.804 1.00 81.44 70 ALA A CA 1
ATOM 531 C C . ALA A 1 70 ? 11.164 6.326 -6.404 1.00 81.44 70 ALA A C 1
ATOM 533 O O . ALA A 1 70 ? 12.061 6.816 -5.719 1.00 81.44 70 ALA A O 1
ATOM 534 N N . GLY A 1 71 ? 10.437 5.298 -5.967 1.00 81.56 71 GLY A N 1
ATOM 535 C CA . GLY A 1 71 ? 10.563 4.671 -4.663 1.00 81.56 71 GLY A CA 1
ATOM 536 C C . GLY A 1 71 ? 11.749 3.710 -4.557 1.00 81.56 71 GLY A C 1
ATOM 537 O O . GLY A 1 71 ? 12.334 3.256 -5.546 1.00 81.56 71 GLY A O 1
ATOM 538 N N . ARG A 1 72 ? 12.105 3.379 -3.311 1.00 83.00 72 ARG A N 1
ATOM 539 C CA . ARG A 1 72 ? 13.210 2.458 -2.984 1.00 83.00 72 ARG A CA 1
ATOM 540 C C . A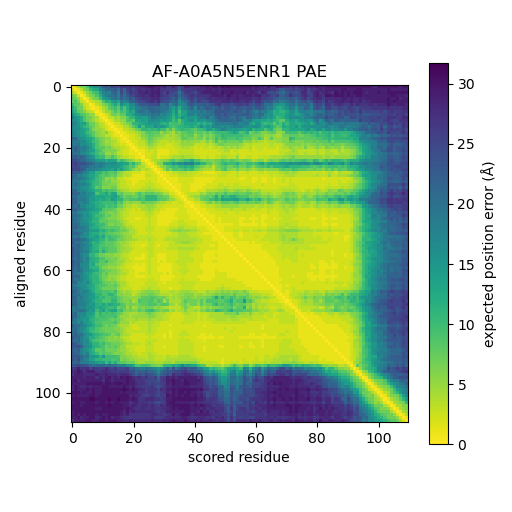RG A 1 72 ? 12.752 1.004 -2.805 1.00 83.00 72 ARG A C 1
ATOM 542 O O . ARG A 1 72 ? 13.587 0.105 -2.787 1.00 83.00 72 ARG A O 1
ATOM 549 N N . ARG A 1 73 ? 11.447 0.744 -2.650 1.00 83.56 73 ARG A N 1
ATOM 550 C CA . ARG A 1 73 ? 10.901 -0.595 -2.359 1.00 83.56 73 ARG A CA 1
ATOM 551 C C . ARG A 1 73 ? 10.338 -1.241 -3.619 1.00 83.56 73 ARG A C 1
ATOM 553 O O . ARG A 1 73 ? 9.148 -1.168 -3.895 1.00 83.56 73 ARG A O 1
ATOM 560 N N . ARG A 1 74 ? 11.231 -1.874 -4.373 1.00 82.12 74 ARG A N 1
ATOM 561 C CA . ARG A 1 74 ? 10.971 -2.371 -5.733 1.00 82.12 74 ARG A CA 1
ATOM 562 C C . ARG A 1 74 ? 10.758 -3.882 -5.836 1.00 82.12 74 ARG A C 1
ATOM 564 O O . ARG A 1 74 ? 10.315 -4.390 -6.863 1.00 82.12 74 ARG A O 1
ATOM 571 N N . THR A 1 75 ? 11.066 -4.611 -4.765 1.00 86.12 75 THR A N 1
ATOM 572 C CA . THR A 1 75 ? 10.859 -6.059 -4.678 1.00 86.12 75 THR A CA 1
ATOM 573 C C . THR A 1 75 ? 9.595 -6.378 -3.893 1.00 86.12 75 THR A C 1
ATOM 575 O O . THR A 1 75 ? 9.263 -5.689 -2.924 1.00 86.12 75 THR A O 1
ATOM 578 N N . THR A 1 76 ? 8.937 -7.481 -4.249 1.00 88.00 76 THR A N 1
ATOM 579 C CA . THR A 1 76 ? 7.776 -8.000 -3.514 1.00 88.00 76 THR A CA 1
ATOM 580 C C . THR A 1 76 ? 8.093 -8.210 -2.033 1.00 88.00 76 THR A C 1
ATOM 582 O O . THR A 1 76 ? 7.318 -7.795 -1.179 1.00 88.00 76 THR A O 1
ATOM 585 N N . SER A 1 77 ? 9.271 -8.758 -1.707 1.00 89.19 77 SER A N 1
ATOM 586 C CA . SER A 1 77 ? 9.710 -8.966 -0.319 1.00 89.19 77 SER A CA 1
ATOM 587 C C . SER A 1 77 ? 9.847 -7.660 0.475 1.00 89.19 77 SER A C 1
ATOM 589 O O . SER A 1 77 ? 9.441 -7.595 1.637 1.00 89.19 77 SER A O 1
ATOM 591 N N . SER A 1 78 ? 10.375 -6.599 -0.143 1.00 90.38 78 SER A N 1
ATOM 592 C CA . SER A 1 78 ? 10.559 -5.294 0.502 1.00 90.38 78 SER A CA 1
ATOM 593 C C . SER A 1 78 ? 9.232 -4.555 0.701 1.00 90.38 78 SER A C 1
ATOM 595 O O . SER A 1 78 ? 9.012 -3.958 1.763 1.00 90.38 78 SER A O 1
ATOM 597 N N . ALA A 1 79 ? 8.330 -4.634 -0.284 1.00 91.62 79 ALA A N 1
ATOM 598 C CA . ALA A 1 79 ? 6.974 -4.094 -0.192 1.00 91.62 79 ALA A CA 1
ATOM 599 C C . ALA A 1 79 ? 6.166 -4.816 0.902 1.00 91.62 79 ALA A C 1
ATOM 601 O O . ALA A 1 79 ? 5.646 -4.167 1.810 1.00 91.62 79 ALA A O 1
ATOM 602 N N . LEU A 1 80 ? 6.173 -6.154 0.897 1.00 93.62 80 LEU A N 1
ATOM 603 C CA . LEU A 1 80 ? 5.509 -6.983 1.903 1.00 93.62 80 LEU A CA 1
ATOM 604 C C . LEU A 1 80 ? 6.023 -6.690 3.317 1.00 93.62 80 LEU A C 1
ATOM 606 O O . LEU A 1 80 ? 5.233 -6.539 4.249 1.00 93.62 80 LEU A O 1
ATOM 610 N N . SER A 1 81 ? 7.342 -6.549 3.480 1.00 95.31 81 SER A N 1
ATOM 611 C CA . SER A 1 81 ? 7.943 -6.231 4.780 1.00 95.31 81 SER A CA 1
ATOM 612 C C . SER A 1 81 ? 7.522 -4.851 5.290 1.00 95.31 81 SER A C 1
ATOM 614 O O . SER A 1 81 ? 7.233 -4.704 6.479 1.00 95.31 81 SER A O 1
ATOM 616 N N . ALA A 1 82 ? 7.444 -3.841 4.410 1.00 94.25 82 ALA A N 1
ATOM 617 C CA . ALA A 1 82 ? 6.932 -2.518 4.782 1.00 94.25 82 ALA A CA 1
ATOM 618 C C . ALA A 1 82 ? 5.481 -2.602 5.239 1.00 94.25 82 ALA A C 1
ATOM 620 O O . ALA A 1 82 ? 5.139 -2.115 6.312 1.00 94.25 82 ALA A O 1
ATOM 621 N N . TYR A 1 83 ? 4.643 -3.248 4.432 1.00 95.88 83 TYR A N 1
ATOM 622 C CA . TYR A 1 83 ? 3.227 -3.380 4.720 1.00 95.88 83 TYR A CA 1
ATOM 623 C C . TYR A 1 83 ? 2.994 -4.110 6.049 1.00 95.88 83 TYR A C 1
ATOM 625 O O . TYR A 1 83 ? 2.233 -3.644 6.894 1.00 95.88 83 TYR A O 1
ATOM 633 N N . GLY A 1 84 ? 3.725 -5.200 6.301 1.00 95.50 84 GLY A N 1
ATOM 634 C CA . GLY A 1 84 ? 3.669 -5.928 7.567 1.00 95.50 84 GLY A CA 1
ATOM 635 C C . GLY A 1 84 ? 4.125 -5.107 8.781 1.00 95.50 84 GLY A C 1
ATOM 636 O O . GLY A 1 84 ? 3.640 -5.338 9.890 1.00 95.50 84 GLY A O 1
ATOM 637 N N . LEU A 1 85 ? 5.040 -4.148 8.608 1.00 95.00 85 LEU A N 1
ATOM 638 C CA . LEU A 1 85 ? 5.420 -3.202 9.663 1.00 95.00 85 LEU A CA 1
ATOM 639 C C . LEU A 1 85 ? 4.292 -2.198 9.940 1.00 95.00 85 LEU A C 1
ATOM 641 O O . LEU A 1 85 ? 3.908 -2.026 11.095 1.00 95.00 85 LEU A O 1
ATOM 645 N N . LEU A 1 86 ? 3.725 -1.593 8.892 1.00 94.69 86 LEU A N 1
ATOM 646 C CA . LEU A 1 86 ? 2.617 -0.639 9.010 1.00 94.69 86 LEU A CA 1
ATOM 647 C C . LEU A 1 86 ? 1.375 -1.287 9.628 1.00 94.69 86 LEU A C 1
ATOM 649 O O . LEU A 1 86 ? 0.757 -0.711 10.519 1.00 94.69 86 LEU A O 1
ATOM 653 N N . ARG A 1 87 ? 1.062 -2.527 9.236 1.00 94.56 87 ARG A N 1
ATOM 654 C CA . ARG A 1 87 ? -0.039 -3.299 9.818 1.00 94.56 87 ARG A CA 1
ATOM 655 C C . ARG A 1 87 ? 0.167 -3.532 11.313 1.00 94.56 87 ARG A C 1
ATOM 657 O O . ARG A 1 87 ? -0.769 -3.350 12.084 1.00 94.56 87 ARG A O 1
ATOM 664 N N . ARG A 1 88 ? 1.381 -3.906 11.734 1.00 93.56 88 ARG A N 1
ATOM 665 C CA . ARG A 1 88 ? 1.722 -4.096 13.157 1.00 93.56 88 ARG A CA 1
ATOM 666 C C . ARG A 1 88 ? 1.640 -2.797 13.954 1.00 93.56 88 ARG A C 1
ATOM 668 O O . ARG A 1 88 ? 1.192 -2.831 15.093 1.00 93.56 88 ARG A O 1
ATOM 675 N N . PHE A 1 89 ? 2.050 -1.678 13.361 1.00 90.50 89 PHE A N 1
ATOM 676 C CA . PHE A 1 89 ? 1.875 -0.358 13.959 1.00 90.50 89 PHE A CA 1
ATOM 677 C C . PHE A 1 89 ? 0.387 -0.030 14.147 1.00 90.50 89 PHE A C 1
ATOM 679 O O . PHE A 1 89 ? -0.024 0.279 15.259 1.00 90.50 89 PHE A O 1
ATOM 686 N N . 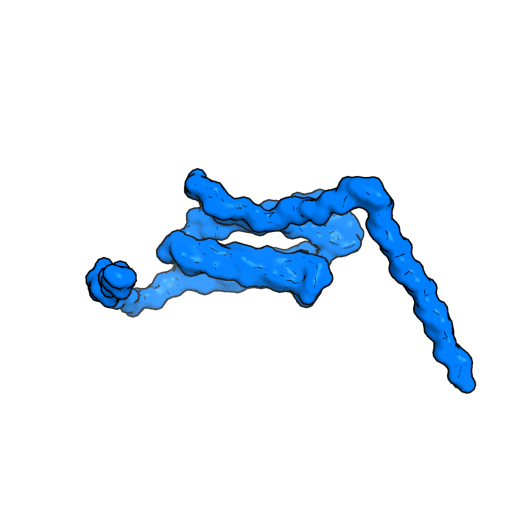ALA A 1 90 ? -0.428 -0.193 13.100 1.00 91.50 90 ALA A N 1
ATOM 687 C CA . ALA A 1 90 ? -1.862 0.091 13.146 1.00 91.50 90 ALA A CA 1
ATOM 688 C C . ALA A 1 90 ? -2.623 -0.784 14.157 1.00 91.50 90 ALA A C 1
ATOM 690 O O . ALA A 1 90 ? -3.539 -0.310 14.815 1.00 91.50 90 ALA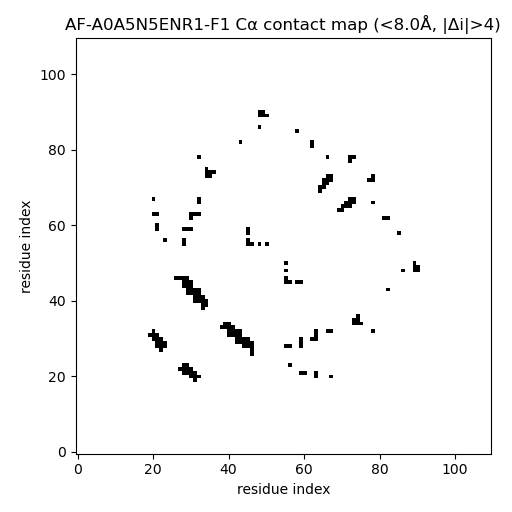 A O 1
ATOM 691 N N . HIS A 1 91 ? -2.225 -2.050 14.314 1.00 89.31 91 HIS A N 1
ATOM 692 C CA . HIS A 1 91 ? -2.834 -2.985 15.269 1.00 89.31 91 HIS A CA 1
ATOM 693 C C . HIS A 1 91 ? -2.310 -2.845 16.697 1.00 89.31 91 HIS A C 1
ATOM 695 O O . HIS A 1 91 ? -2.765 -3.571 17.579 1.00 89.31 91 HIS A O 1
ATOM 701 N N . ARG A 1 92 ? -1.348 -1.954 16.947 1.00 81.25 92 ARG A N 1
ATOM 702 C CA . ARG A 1 92 ? -0.884 -1.647 18.296 1.00 81.25 92 ARG A CA 1
ATOM 703 C C . ARG A 1 92 ? -1.494 -0.316 18.731 1.00 81.25 92 ARG A C 1
ATOM 705 O O . ARG A 1 92 ? -0.791 0.696 18.691 1.00 81.25 92 ARG A O 1
ATOM 712 N N . PRO A 1 93 ? -2.764 -0.286 19.177 1.00 61.31 93 PRO A N 1
ATOM 713 C CA . PRO A 1 93 ? -3.272 0.884 19.865 1.00 61.31 93 PRO A CA 1
ATOM 714 C C . PRO A 1 93 ? -2.433 1.055 21.134 1.00 61.31 93 PRO A C 1
ATOM 716 O O . PRO A 1 93 ? -2.465 0.229 22.046 1.00 61.31 93 PRO A O 1
ATOM 719 N N . ARG A 1 94 ? -1.619 2.113 21.187 1.00 53.41 94 ARG A N 1
ATOM 720 C CA . ARG A 1 94 ? -1.194 2.645 22.479 1.00 53.41 94 ARG A CA 1
ATOM 721 C C . ARG A 1 94 ? -2.449 3.255 23.080 1.00 53.41 94 ARG A C 1
ATOM 723 O O . ARG A 1 94 ? -3.066 4.107 22.448 1.00 53.41 94 ARG A O 1
ATOM 730 N N . GLY A 1 95 ? -2.860 2.767 24.245 1.00 59.94 95 GLY A N 1
ATOM 731 C CA . GLY A 1 95 ? -3.922 3.407 25.001 1.00 59.94 95 GLY A CA 1
ATOM 732 C C . GLY A 1 95 ? -3.519 4.845 25.294 1.00 59.94 95 GLY A C 1
ATOM 733 O O . GLY A 1 95 ? -2.665 5.073 26.141 1.00 59.94 95 GLY A O 1
ATOM 734 N N . THR A 1 96 ? -4.116 5.789 24.577 1.00 49.62 96 THR A N 1
ATOM 735 C CA . THR A 1 96 ? -4.278 7.170 25.017 1.00 49.62 96 THR A CA 1
ATOM 736 C C . THR A 1 96 ? -5.381 7.813 24.195 1.00 49.62 96 THR A C 1
ATOM 738 O O . THR A 1 96 ? -5.323 7.915 22.972 1.00 49.62 96 THR A O 1
ATOM 741 N N . SER A 1 97 ? -6.414 8.203 24.922 1.00 48.12 97 SER A N 1
ATOM 742 C CA . SER A 1 97 ? -7.574 8.974 24.522 1.00 48.12 97 SER A CA 1
ATOM 743 C C . SER A 1 97 ? -7.190 10.112 23.576 1.00 48.12 97 SER A C 1
ATOM 745 O O . SER A 1 97 ? -6.506 11.053 23.976 1.00 48.12 97 SER A O 1
ATOM 747 N N . VAL A 1 98 ? -7.665 10.063 22.332 1.00 51.81 98 VAL A N 1
ATOM 748 C CA . VAL A 1 98 ? -7.728 11.263 21.498 1.00 51.81 98 VAL A CA 1
ATOM 749 C C . VAL A 1 98 ? -8.940 12.036 21.997 1.00 51.81 98 VAL A C 1
ATOM 751 O O . VAL A 1 98 ? -10.075 11.740 21.628 1.00 51.81 98 VAL A O 1
ATOM 754 N N . GLN A 1 99 ? -8.707 12.987 22.905 1.00 42.34 99 GLN A N 1
ATOM 755 C CA . GLN A 1 99 ? -9.687 14.036 23.125 1.00 42.34 99 GLN A CA 1
ATOM 756 C C . GLN A 1 99 ? -9.915 14.737 21.787 1.00 42.34 99 GLN A C 1
ATOM 758 O O . GLN A 1 99 ? -8.991 15.214 21.133 1.00 42.34 99 GLN A O 1
ATOM 763 N N . GLN A 1 100 ? -11.180 14.713 21.400 1.00 43.50 100 GLN A N 1
ATOM 764 C CA . GLN A 1 100 ? -11.826 15.430 20.322 1.00 43.50 100 GLN A CA 1
ATOM 765 C C . GLN A 1 100 ? -11.299 16.871 20.215 1.00 43.50 100 GLN A C 1
ATOM 767 O O . GLN A 1 100 ? -11.792 17.772 20.892 1.00 43.50 100 GLN A O 1
ATOM 772 N N . LEU A 1 101 ? -10.301 17.105 19.354 1.00 44.66 101 LEU A N 1
ATOM 773 C CA . LEU A 1 101 ? -9.966 18.457 18.920 1.00 44.66 101 LEU A CA 1
ATOM 774 C C . LEU A 1 101 ? -11.088 18.914 17.986 1.00 44.66 101 LEU A C 1
ATOM 776 O O . LEU A 1 101 ? -11.155 18.551 16.813 1.00 44.66 101 LEU A O 1
ATOM 780 N N . SER A 1 102 ? -12.017 19.660 18.576 1.00 39.62 102 SER A N 1
ATOM 781 C CA . SER A 1 102 ? -13.089 20.369 17.897 1.00 39.62 102 SER A CA 1
ATOM 782 C C . SER A 1 102 ? -12.488 21.261 16.810 1.00 39.62 102 SER A C 1
ATOM 784 O O . SER A 1 102 ? -11.798 22.236 17.108 1.00 39.62 102 SER A O 1
ATOM 786 N N . VAL A 1 103 ? -12.737 20.918 15.545 1.00 47.78 103 VAL A N 1
ATOM 787 C CA . VAL A 1 103 ? -12.452 21.783 14.397 1.00 47.78 103 VAL A CA 1
ATOM 788 C C . VAL A 1 103 ? -13.462 22.927 14.443 1.00 47.78 103 VAL A C 1
ATOM 790 O O . VAL A 1 103 ? -14.524 22.885 13.826 1.00 47.78 103 VAL A O 1
ATOM 793 N N . ARG A 1 104 ? -13.158 23.949 15.240 1.00 47.19 104 ARG A N 1
ATOM 794 C CA . ARG A 1 104 ? -13.818 25.249 15.177 1.00 47.19 104 ARG A CA 1
ATOM 795 C C . ARG A 1 104 ? -12.773 26.316 14.885 1.00 47.19 104 ARG A C 1
ATOM 797 O O . ARG A 1 104 ? -11.779 26.429 15.591 1.00 47.19 104 ARG A O 1
ATOM 804 N N . THR A 1 105 ? -13.100 27.114 13.871 1.00 46.34 105 THR A N 1
ATOM 805 C CA . THR A 1 105 ? -12.517 28.422 13.548 1.00 46.34 105 THR A CA 1
ATOM 806 C C . THR A 1 105 ? -11.272 28.399 12.668 1.00 46.34 105 THR A C 1
ATOM 808 O O . THR A 1 105 ? -10.169 28.556 13.166 1.00 46.34 105 THR A O 1
ATOM 811 N N . ILE A 1 106 ? -11.481 28.370 11.347 1.00 42.47 106 ILE A N 1
ATOM 812 C CA . ILE A 1 106 ? -10.981 29.442 10.467 1.00 42.47 106 ILE A CA 1
ATOM 813 C C . ILE A 1 106 ? -12.094 29.755 9.457 1.00 42.47 106 ILE A C 1
ATOM 815 O O . ILE A 1 106 ? -12.243 29.095 8.434 1.00 42.47 106 ILE A O 1
ATOM 819 N N . MET A 1 107 ? -12.919 30.750 9.789 1.00 37.34 107 MET A N 1
ATOM 820 C CA . MET A 1 107 ? -13.742 31.454 8.809 1.00 37.34 107 MET A CA 1
ATOM 821 C C . MET A 1 107 ? -12.794 32.400 8.062 1.00 37.34 107 MET A C 1
ATOM 823 O O . MET A 1 107 ? -12.294 33.357 8.650 1.00 37.34 107 MET A O 1
ATOM 827 N N . VAL A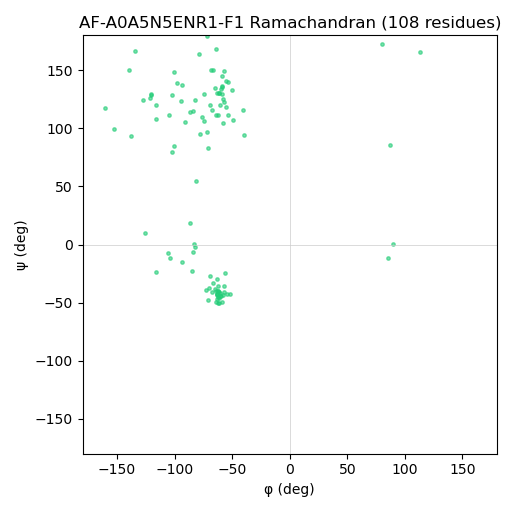 1 108 ? -12.513 32.113 6.793 1.00 40.88 108 VAL A N 1
ATOM 828 C CA . VAL A 1 108 ? -11.902 33.081 5.877 1.0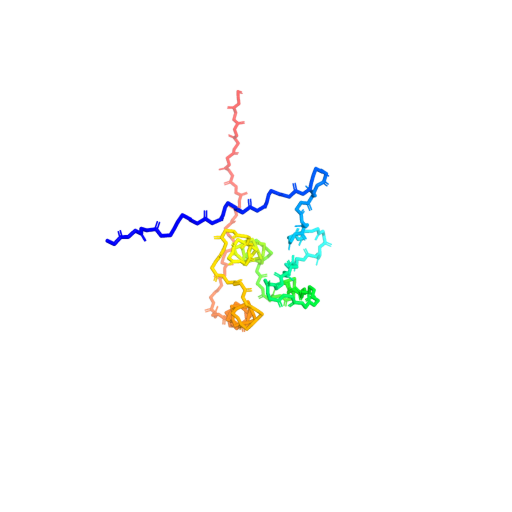0 40.88 108 VAL A CA 1
ATOM 829 C C . VAL A 1 108 ? -13.003 34.073 5.508 1.00 40.88 108 VAL A C 1
ATOM 831 O O . VAL A 1 108 ? -13.934 33.722 4.788 1.00 40.88 108 VAL A O 1
ATOM 834 N N . ARG A 1 109 ? -12.936 35.292 6.052 1.00 38.72 109 ARG A N 1
ATOM 835 C CA . ARG A 1 109 ? -13.649 36.439 5.481 1.00 38.72 109 ARG A CA 1
ATOM 836 C C . ARG A 1 109 ? -12.797 36.993 4.340 1.00 38.72 109 ARG A C 1
ATOM 838 O O . ARG A 1 109 ? -11.630 37.309 4.564 1.00 38.72 109 ARG A O 1
ATOM 845 N N . VAL A 1 110 ? -13.399 37.068 3.157 1.00 54.72 110 VAL A N 1
ATOM 846 C CA . VAL A 1 110 ? -13.020 37.982 2.068 1.00 54.72 110 VAL A CA 1
ATOM 847 C C . VAL A 1 110 ? -13.765 39.290 2.293 1.00 54.72 110 VAL A C 1
ATOM 849 O O . VAL A 1 110 ? -14.924 39.207 2.767 1.00 54.72 110 VAL A O 1
#

Nearest PDB structures (foldseek):
  1aep-assembly1_A  TM=4.325E-01  e=9.078E+00  Locusta migratoria
  8ea4-assembly1_X  TM=2.595E-01  e=4.219E+00  Scytonema hofmannii

Organism: NCBI:txid2600619

Foldseek 3Di:
DDDPDDDDDDDDDPPDDDDDAFDLPDLFTWGWAAAPVDDDIDIQGLSPQQDDSVVSNVLSVVLNQQRDPVHPQRHPVSSVVSSVVVSVVSVDDPDDDPDDPPPDDDDDDD

pLDDT: mean 79.53, std 17.59, range [37.34, 95.88]